Protein AF-A0A8T3X7F9-F1 (afdb_monomer)

Sequence (97 aa):
MGEGLPISGRPSGLKKTLLKAITKKQLLLLNEIKLNDGNTITALLNRLSNESKMPLSTLKRNAFILRHLELIEYSDFAPARLTKAGDLVLGMVGEKP

Nearest PDB structures (foldseek):
  5eeg-assembly1_B  TM=6.435E-01  e=1.222E-02  Streptomyces peucetius
  7pgj-assembly1_A-2  TM=6.357E-01  e=1.146E-02  Streptomyces peucetius
  5eeg-assembly1_A  TM=5.042E-01  e=7.780E-03  Streptomyces peucetius
  5jr3-assembly1_A  TM=5.541E-01  e=1.687E-02  Streptomyces peucetius
  6kta-assembly1_A  TM=6.202E-01  e=2.649E-02  Halalkalibacterium halodurans C-125

Radius of gyration: 16.06 Å; Cα contacts (8 Å, |Δi|>4): 90; chains: 1; bounding box: 50×43×22 Å

Solvent-accessible surface area (backbone atoms only — not comparable to full-atom values): 5671 Å² total; per-residue (Å²): 140,76,85,76,76,81,88,77,73,72,70,63,62,60,39,53,51,48,57,72,74,46,50,74,68,46,52,49,50,54,52,52,30,67,76,39,62,78,38,33,56,68,60,49,42,53,51,47,26,70,76,68,72,43,57,55,70,57,48,52,53,42,52,51,52,37,38,74,69,52,25,32,48,68,50,98,90,36,41,19,36,61,31,76,60,24,49,53,48,44,65,65,64,49,77,79,133

Mean predicted aligned error: 8.17 Å

Foldseek 3Di:
DDPDDPPPDDCVVVLVVLPVVADPLLLVVLVQLAVCVADALVRSLVVCCVVVVDDSVVNVVSVVVCVVVQQWDGDPPHRIHGDPNVVVSNVSHPDDD

Secondary structure (DSSP, 8-state):
----------THHHHHHHHHHS-HHHHHHHHHHHH-TTSBHHHHHHHHHHHH---HHHHHHHHHHHHHTTSEEEETTEEEEE-HHHHHHHHHHSPP-

pLDDT: mean 84.14, std 15.73, range [38.91, 96.81]

Structure (mmCIF, N/CA/C/O backbone):
data_AF-A0A8T3X7F9-F1
#
_entry.id   AF-A0A8T3X7F9-F1
#
loop_
_atom_site.group_PDB
_atom_site.id
_atom_site.type_symbol
_atom_site.label_atom_id
_atom_site.label_alt_id
_atom_site.label_comp_id
_atom_site.label_asym_id
_atom_site.label_entity_id
_atom_site.label_seq_id
_atom_site.pdbx_PDB_ins_code
_atom_site.Cartn_x
_atom_site.Cartn_y
_atom_site.Cartn_z
_atom_site.occupancy
_atom_site.B_iso_or_equiv
_atom_site.auth_seq_id
_atom_site.auth_comp_id
_atom_site.auth_asym_id
_atom_site.auth_atom_id
_atom_site.pdbx_PDB_model_num
ATOM 1 N N . MET A 1 1 ? -36.922 -28.971 -10.530 1.00 43.50 1 MET A N 1
ATOM 2 C CA . MET A 1 1 ? -37.111 -28.137 -9.326 1.00 43.50 1 MET A CA 1
ATOM 3 C C . MET A 1 1 ? -35.732 -27.740 -8.837 1.00 43.50 1 MET A C 1
ATOM 5 O O . MET A 1 1 ? -35.040 -28.563 -8.261 1.00 43.50 1 MET A O 1
ATOM 9 N N . GLY A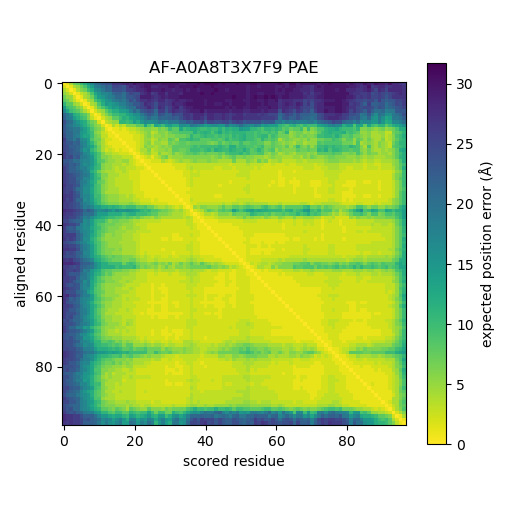 1 2 ? -35.284 -26.542 -9.192 1.00 49.41 2 GLY A N 1
ATOM 10 C CA . GLY A 1 2 ? -34.038 -25.966 -8.700 1.00 49.41 2 GLY A CA 1
ATOM 11 C C . GLY A 1 2 ? -34.349 -24.519 -8.387 1.00 49.41 2 GLY A C 1
ATOM 12 O O . GLY A 1 2 ? -34.378 -23.693 -9.293 1.00 49.41 2 GLY A O 1
ATOM 13 N N . GLU A 1 3 ? -34.715 -24.247 -7.139 1.00 47.47 3 GLU A N 1
ATOM 14 C CA . GLU A 1 3 ? -34.955 -22.884 -6.686 1.00 47.47 3 GLU A CA 1
ATOM 15 C C . GLU A 1 3 ? -33.607 -22.165 -6.661 1.00 47.47 3 GLU A C 1
ATOM 17 O O . GLU A 1 3 ? -32.738 -22.442 -5.834 1.00 47.47 3 GLU A O 1
ATOM 22 N N . GLY A 1 4 ? -33.401 -21.286 -7.643 1.00 51.97 4 GLY A N 1
ATOM 23 C CA . GLY A 1 4 ? -32.282 -20.359 -7.642 1.00 51.97 4 GLY A CA 1
ATOM 24 C C . GLY A 1 4 ? -32.396 -19.460 -6.417 1.00 51.97 4 GLY A C 1
ATOM 25 O O . GLY A 1 4 ? -33.395 -18.764 -6.243 1.00 51.97 4 GLY A O 1
ATOM 26 N N . LEU A 1 5 ? -31.381 -19.502 -5.557 1.00 53.34 5 LEU A N 1
ATOM 27 C CA . LEU A 1 5 ? -31.305 -18.667 -4.365 1.00 53.34 5 LEU A CA 1
ATOM 28 C C . LEU A 1 5 ? -31.403 -17.180 -4.753 1.00 53.34 5 LEU A C 1
ATOM 30 O O . LEU A 1 5 ? -30.659 -16.731 -5.631 1.00 53.34 5 LEU A O 1
ATOM 34 N N . PRO A 1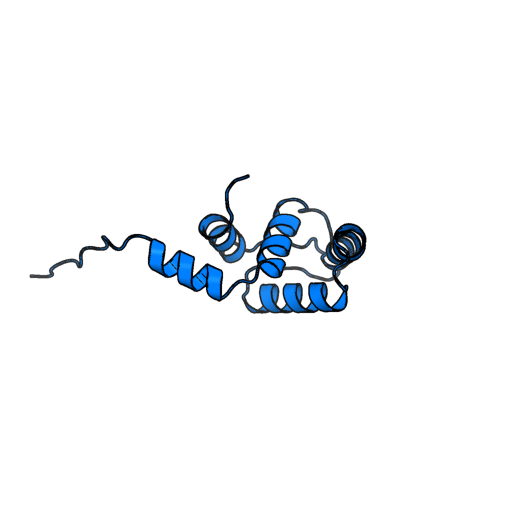 6 ? -32.265 -16.390 -4.091 1.00 49.72 6 PRO A N 1
ATOM 35 C CA . PRO A 1 6 ? -32.340 -14.960 -4.326 1.00 49.72 6 PRO A CA 1
ATOM 36 C C . PRO A 1 6 ? -31.061 -14.303 -3.798 1.00 49.72 6 PRO A C 1
ATOM 38 O O . PRO A 1 6 ? -30.869 -14.145 -2.593 1.00 49.72 6 PRO A O 1
ATOM 41 N N . ILE A 1 7 ? -30.173 -13.883 -4.700 1.00 60.69 7 ILE A N 1
ATOM 42 C CA . ILE A 1 7 ? -29.012 -13.052 -4.357 1.00 60.69 7 ILE A CA 1
ATOM 43 C C . ILE A 1 7 ? -29.487 -11.601 -4.169 1.00 60.69 7 ILE A C 1
ATOM 45 O O . ILE A 1 7 ? -29.098 -10.692 -4.891 1.00 60.69 7 ILE A O 1
ATOM 49 N N . SER A 1 8 ? -30.374 -11.366 -3.201 1.00 57.28 8 SER A N 1
ATOM 50 C CA . SER A 1 8 ? -30.819 -10.027 -2.793 1.00 57.28 8 SER A CA 1
ATOM 51 C C . SER A 1 8 ? -30.143 -9.590 -1.488 1.00 57.28 8 SER A C 1
ATOM 53 O O . SER A 1 8 ? -30.759 -8.978 -0.616 1.00 57.28 8 SER A O 1
ATOM 55 N N . GLY A 1 9 ? -28.867 -9.941 -1.312 1.00 50.81 9 GLY A N 1
ATOM 56 C CA . GLY A 1 9 ? -28.062 -9.499 -0.178 1.00 50.81 9 GLY A CA 1
ATOM 57 C C . GLY A 1 9 ? -27.476 -8.118 -0.452 1.00 50.81 9 GLY A C 1
ATOM 58 O O . GLY A 1 9 ? -26.608 -7.977 -1.309 1.00 50.81 9 GLY A O 1
ATOM 59 N N . ARG A 1 10 ? -27.923 -7.086 0.276 1.00 55.12 10 ARG A N 1
ATOM 60 C CA . ARG A 1 10 ? -27.293 -5.754 0.243 1.00 55.12 10 ARG A CA 1
ATOM 61 C C . ARG A 1 10 ? -25.766 -5.898 0.415 1.00 55.12 10 ARG A C 1
ATOM 63 O O . ARG A 1 10 ? -25.347 -6.564 1.362 1.00 55.12 10 ARG A O 1
ATOM 70 N N . PRO A 1 11 ? -24.924 -5.201 -0.372 1.00 54.81 11 PRO A N 1
ATOM 71 C CA . PRO A 1 11 ? -23.459 -5.253 -0.245 1.00 54.81 11 PRO A CA 1
ATOM 72 C C . PRO A 1 11 ? -22.901 -4.712 1.094 1.00 54.81 11 PRO A C 1
ATOM 74 O O . PRO A 1 11 ? -21.689 -4.590 1.276 1.00 54.81 11 PRO A O 1
ATOM 77 N N . SER A 1 12 ? -23.765 -4.379 2.058 1.00 59.59 12 SER A N 1
ATOM 78 C CA . SER A 1 12 ? -23.412 -3.725 3.317 1.00 59.59 12 SER A CA 1
ATOM 79 C C . SER A 1 12 ? -22.577 -4.603 4.253 1.00 59.59 12 SER A C 1
ATOM 81 O O . SER A 1 12 ? -21.728 -4.074 4.971 1.00 59.59 12 SER A O 1
ATOM 83 N N . GLY A 1 13 ? -22.769 -5.927 4.235 1.00 70.25 13 GLY A N 1
ATOM 84 C CA . GLY A 1 13 ? -21.992 -6.860 5.058 1.00 70.25 13 GLY A CA 1
ATOM 85 C C . GLY A 1 13 ? -20.529 -6.942 4.622 1.00 70.25 13 GLY A C 1
ATOM 86 O O . GLY A 1 13 ? -19.628 -6.750 5.437 1.00 70.25 13 GLY A O 1
ATOM 87 N N . LEU A 1 14 ? -20.292 -7.145 3.322 1.00 73.69 14 LEU A N 1
ATOM 88 C CA . LEU A 1 14 ? -18.947 -7.274 2.762 1.00 73.69 14 LEU A CA 1
ATOM 89 C C . LEU A 1 14 ? -18.151 -5.974 2.899 1.00 73.69 14 LEU A C 1
ATOM 91 O O . LEU A 1 14 ? -17.018 -6.011 3.371 1.00 73.69 14 LEU A O 1
ATOM 95 N N . LYS A 1 15 ? -18.760 -4.818 2.595 1.00 73.75 15 LYS A N 1
ATOM 96 C CA . LYS A 1 15 ? -18.119 -3.508 2.798 1.00 73.75 15 LYS A CA 1
ATOM 97 C C . LYS A 1 15 ? -17.686 -3.313 4.253 1.00 73.75 15 LYS A C 1
ATOM 99 O O . LYS A 1 15 ? -16.565 -2.886 4.506 1.00 73.75 15 LYS A O 1
ATOM 104 N N . LYS A 1 16 ? -18.542 -3.659 5.221 1.00 77.00 16 LYS A N 1
ATOM 105 C CA . LYS A 1 16 ? -18.229 -3.536 6.655 1.00 77.00 16 LYS A CA 1
ATOM 106 C C . LYS A 1 16 ? -17.107 -4.484 7.085 1.00 77.00 16 LYS A C 1
ATOM 108 O O . LYS A 1 16 ? -16.275 -4.097 7.900 1.00 77.00 16 LYS A O 1
ATOM 113 N N . THR A 1 17 ? -17.067 -5.697 6.541 1.00 79.00 17 THR A N 1
ATOM 114 C CA . THR A 1 17 ? -15.982 -6.657 6.790 1.00 79.00 17 THR A CA 1
ATOM 115 C C . THR A 1 17 ? -14.664 -6.174 6.187 1.00 79.00 17 THR A C 1
ATOM 117 O O . THR A 1 17 ? -13.653 -6.154 6.885 1.00 79.00 17 THR A O 1
ATOM 120 N N . LEU A 1 18 ? -14.678 -5.691 4.942 1.00 76.00 18 LEU A N 1
ATOM 121 C CA . LEU A 1 18 ? -13.501 -5.127 4.277 1.00 76.00 18 LEU A CA 1
ATOM 122 C C . LEU A 1 18 ? -12.982 -3.876 4.999 1.00 76.00 18 LEU A C 1
ATOM 124 O O . LEU A 1 18 ? -11.784 -3.769 5.223 1.00 76.00 18 LEU A O 1
ATOM 128 N N . LEU A 1 19 ? -13.863 -2.979 5.455 1.00 71.25 19 LEU A N 1
ATOM 129 C CA . LEU A 1 19 ? -13.487 -1.809 6.266 1.00 71.25 19 LEU A CA 1
ATOM 130 C C . LEU A 1 19 ? -12.890 -2.177 7.632 1.00 71.25 19 LEU A C 1
ATOM 132 O O . LEU A 1 19 ? -12.127 -1.398 8.194 1.00 71.25 19 LEU A O 1
ATOM 136 N N . LYS A 1 20 ? -13.237 -3.343 8.193 1.00 78.00 20 LYS A N 1
ATOM 137 C CA . LYS A 1 20 ? -12.590 -3.861 9.408 1.00 78.00 20 LYS A CA 1
ATOM 138 C C . LYS A 1 20 ? -11.229 -4.491 9.112 1.00 78.00 20 LYS A C 1
ATOM 140 O O . LYS A 1 20 ? -10.352 -4.442 9.967 1.00 78.00 20 LYS A O 1
ATOM 145 N N . ALA A 1 21 ? -11.070 -5.090 7.934 1.00 80.44 21 ALA A N 1
ATOM 146 C CA . ALA A 1 21 ? -9.836 -5.745 7.515 1.00 80.44 21 ALA A CA 1
ATOM 147 C C . ALA A 1 21 ? -8.784 -4.751 6.993 1.00 80.44 21 ALA A C 1
ATOM 149 O O . ALA A 1 21 ? -7.588 -4.974 7.172 1.00 80.44 21 ALA A O 1
ATOM 150 N N . ILE A 1 22 ? -9.221 -3.649 6.376 1.00 84.62 22 ILE A N 1
ATOM 151 C CA . ILE A 1 22 ? -8.357 -2.623 5.791 1.00 84.62 22 ILE A CA 1
ATOM 152 C C . ILE A 1 22 ? -8.365 -1.373 6.665 1.00 84.62 22 ILE A C 1
ATOM 154 O O . ILE A 1 22 ? -9.380 -0.709 6.859 1.00 84.62 22 ILE A O 1
ATOM 158 N N . THR A 1 23 ? -7.191 -1.019 7.174 1.00 88.00 23 THR A N 1
ATOM 159 C CA . THR A 1 23 ? -6.994 0.170 8.004 1.00 88.00 23 THR A CA 1
ATOM 160 C C . THR A 1 23 ? -7.012 1.461 7.176 1.00 88.00 23 THR A C 1
ATOM 162 O O . THR A 1 23 ? -6.682 1.469 5.990 1.00 88.00 23 THR A O 1
ATOM 165 N N . LYS A 1 24 ? -7.281 2.608 7.823 1.00 87.81 24 LYS A N 1
ATOM 166 C CA . LYS A 1 24 ? -7.209 3.941 7.182 1.00 87.81 24 LYS A CA 1
ATOM 167 C C . LYS A 1 24 ? -5.867 4.211 6.484 1.00 87.81 24 LYS A C 1
ATOM 169 O O . LYS A 1 24 ? -5.835 4.857 5.445 1.00 87.81 24 LYS A O 1
ATOM 174 N N . LYS A 1 25 ? -4.762 3.695 7.034 1.00 90.00 25 LYS A N 1
ATOM 175 C CA . LYS A 1 25 ? -3.410 3.851 6.464 1.00 90.00 25 LYS A CA 1
ATOM 176 C C . LYS A 1 25 ? -3.244 3.061 5.165 1.00 90.00 25 LYS A C 1
ATOM 178 O O . LYS A 1 25 ? -2.616 3.544 4.232 1.00 90.00 25 LYS A O 1
ATOM 183 N N . GLN A 1 26 ? -3.824 1.864 5.102 1.00 92.62 26 GLN A N 1
ATOM 184 C CA . GLN A 1 26 ? -3.837 1.040 3.892 1.00 92.62 26 GLN A CA 1
ATOM 185 C C . GLN A 1 26 ? -4.730 1.650 2.813 1.00 92.62 26 GLN A C 1
ATOM 187 O O . GLN A 1 26 ? -4.325 1.691 1.660 1.00 92.62 26 GLN A O 1
ATOM 192 N N . LEU A 1 27 ? -5.894 2.189 3.188 1.00 91.50 27 LEU A N 1
ATOM 193 C CA . LEU A 1 27 ? -6.759 2.935 2.269 1.00 91.50 27 LEU A CA 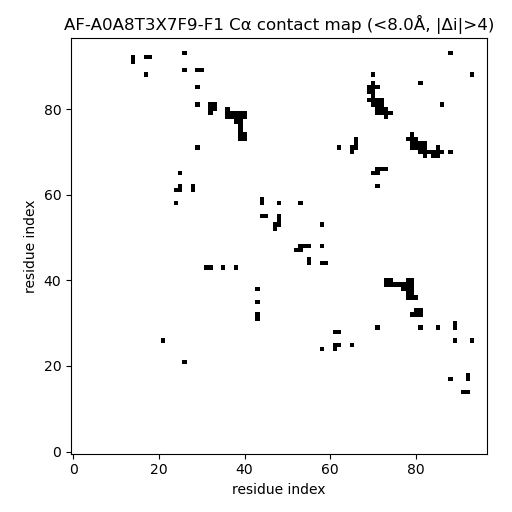1
ATOM 194 C C . LEU A 1 27 ? -6.061 4.158 1.674 1.00 91.50 27 LEU A C 1
ATOM 196 O O . LEU A 1 27 ? -6.127 4.371 0.467 1.00 91.50 27 LEU A O 1
ATOM 200 N N . LEU A 1 28 ? -5.361 4.931 2.509 1.00 91.62 28 LEU A N 1
ATOM 201 C CA . LEU A 1 28 ? -4.558 6.059 2.046 1.00 91.62 28 LEU A CA 1
ATOM 202 C C . LEU A 1 28 ? -3.510 5.597 1.029 1.00 91.62 28 LEU A C 1
ATOM 204 O O . LEU A 1 28 ? -3.417 6.174 -0.044 1.00 91.62 28 LEU A O 1
ATOM 208 N N . LEU A 1 29 ? -2.782 4.514 1.314 1.00 93.38 29 LEU A N 1
ATOM 209 C CA . LEU A 1 29 ? -1.803 3.958 0.375 1.00 93.38 29 LEU A CA 1
ATOM 210 C C . LEU A 1 29 ? -2.424 3.496 -0.948 1.00 93.38 29 LEU A C 1
ATOM 212 O O . LEU A 1 29 ? -1.851 3.761 -1.999 1.00 93.38 29 LEU A O 1
ATOM 216 N N . LEU A 1 30 ? -3.586 2.839 -0.913 1.00 93.94 30 LEU A N 1
ATOM 217 C CA . LEU A 1 30 ? -4.297 2.424 -2.126 1.00 93.94 30 LEU A CA 1
ATOM 218 C C . LEU A 1 30 ? -4.701 3.635 -2.983 1.00 93.94 30 LEU A C 1
ATOM 220 O O . LEU A 1 30 ? -4.500 3.615 -4.196 1.00 93.94 30 LEU A O 1
ATOM 224 N N . ASN A 1 31 ? -5.213 4.701 -2.359 1.00 93.12 31 ASN A N 1
ATOM 225 C CA . ASN A 1 31 ? -5.539 5.950 -3.051 1.00 93.12 31 ASN A CA 1
ATOM 226 C C . ASN A 1 31 ? -4.298 6.619 -3.650 1.00 93.12 31 ASN A C 1
ATOM 228 O O . ASN A 1 31 ? -4.304 6.998 -4.816 1.00 93.12 31 ASN A O 1
ATOM 232 N N . GLU A 1 32 ? -3.217 6.729 -2.882 1.00 93.31 32 GLU A N 1
ATOM 233 C CA . GLU A 1 32 ? -1.985 7.374 -3.341 1.00 93.31 32 GLU A CA 1
ATOM 234 C C . GLU A 1 32 ? -1.341 6.628 -4.509 1.00 93.31 32 GLU A C 1
ATOM 236 O O . GLU A 1 32 ? -0.865 7.263 -5.447 1.00 93.31 32 GLU A O 1
ATOM 241 N N . ILE A 1 33 ? -1.371 5.293 -4.493 1.00 93.94 33 ILE A N 1
ATOM 242 C CA . ILE A 1 33 ? -0.894 4.462 -5.606 1.00 93.94 33 ILE A CA 1
ATOM 243 C C . ILE A 1 33 ? -1.785 4.639 -6.841 1.00 93.94 33 ILE A C 1
ATOM 245 O O . ILE A 1 33 ? -1.270 4.730 -7.951 1.00 93.94 33 ILE A O 1
ATOM 249 N N . LYS A 1 34 ? -3.109 4.740 -6.667 1.00 93.25 34 LYS A N 1
ATOM 250 C CA . LYS A 1 34 ? -4.038 5.003 -7.778 1.00 93.25 34 LYS A CA 1
ATOM 251 C C . LYS A 1 34 ? -3.807 6.365 -8.431 1.00 93.25 34 LYS A C 1
ATOM 253 O O . LYS A 1 34 ? -3.930 6.478 -9.644 1.00 93.25 34 LYS A O 1
ATOM 258 N N . LEU A 1 35 ? -3.504 7.386 -7.630 1.00 90.94 35 LEU A N 1
ATOM 259 C CA . LEU A 1 35 ? -3.290 8.755 -8.106 1.00 90.94 35 LEU A CA 1
ATOM 260 C C . LEU A 1 35 ? -1.887 8.983 -8.689 1.00 90.94 35 LEU A C 1
ATOM 262 O O . LEU A 1 35 ? -1.708 9.918 -9.460 1.00 90.94 35 LEU A O 1
ATOM 266 N N . ASN A 1 36 ? -0.898 8.157 -8.330 1.00 82.69 36 ASN A N 1
ATOM 267 C CA . ASN A 1 36 ? 0.508 8.357 -8.696 1.00 82.69 36 ASN A CA 1
ATOM 268 C C . ASN A 1 36 ? 1.105 7.117 -9.383 1.00 82.69 36 ASN A C 1
ATOM 270 O O . ASN A 1 36 ? 1.998 6.460 -8.845 1.00 82.69 36 ASN A O 1
ATOM 274 N N . ASP A 1 37 ? 0.640 6.829 -10.595 1.00 74.81 37 ASP A N 1
ATOM 275 C CA . ASP A 1 37 ? 0.948 5.618 -11.369 1.00 74.81 37 ASP A CA 1
ATOM 276 C C . ASP A 1 37 ? 2.379 5.531 -11.947 1.00 74.81 37 ASP A C 1
ATOM 278 O O . ASP A 1 37 ? 2.752 4.503 -12.520 1.00 74.81 37 ASP A O 1
ATOM 282 N N . GLY A 1 38 ? 3.179 6.592 -11.804 1.00 82.44 38 GLY A N 1
ATOM 283 C CA . GLY A 1 38 ? 4.554 6.676 -12.309 1.00 82.44 38 GLY A CA 1
ATOM 284 C C . GLY A 1 38 ? 5.653 6.485 -11.258 1.00 82.44 38 GLY A C 1
ATOM 285 O O . GLY A 1 38 ? 6.817 6.318 -11.617 1.00 82.44 38 GLY A O 1
ATOM 286 N N . ASN A 1 39 ? 5.320 6.494 -9.965 1.00 89.00 39 ASN A N 1
ATOM 287 C CA . ASN A 1 39 ? 6.322 6.446 -8.899 1.00 89.00 39 ASN A CA 1
ATOM 288 C C . ASN A 1 39 ? 6.626 5.013 -8.452 1.00 89.00 39 ASN A C 1
ATOM 290 O O . ASN A 1 39 ? 5.726 4.192 -8.267 1.00 89.00 39 ASN A O 1
ATOM 294 N N . THR A 1 40 ? 7.904 4.721 -8.188 1.00 94.69 40 THR A N 1
ATOM 295 C CA . THR A 1 40 ? 8.281 3.495 -7.470 1.00 94.69 40 THR A CA 1
ATOM 296 C C . THR A 1 40 ? 7.691 3.514 -6.063 1.00 94.69 40 THR A C 1
ATOM 298 O O . THR A 1 40 ? 7.461 4.580 -5.478 1.00 94.69 40 THR A O 1
ATOM 301 N N . ILE A 1 41 ? 7.500 2.330 -5.474 1.00 94.94 41 ILE A N 1
ATOM 302 C CA . ILE A 1 41 ? 6.986 2.238 -4.104 1.00 94.94 41 ILE A CA 1
ATOM 303 C C . ILE A 1 41 ? 7.870 3.029 -3.129 1.00 94.94 41 ILE A C 1
ATOM 305 O O . ILE A 1 41 ? 7.367 3.748 -2.276 1.00 94.94 41 ILE A O 1
ATOM 309 N N . THR A 1 42 ? 9.194 2.976 -3.291 1.00 94.25 42 THR A N 1
ATOM 310 C CA . THR A 1 42 ? 10.141 3.671 -2.412 1.00 94.25 42 THR A CA 1
ATOM 311 C C . THR A 1 42 ? 9.977 5.186 -2.494 1.00 94.25 42 THR A C 1
ATOM 313 O O . THR A 1 42 ? 9.917 5.844 -1.455 1.00 94.25 42 THR A O 1
ATOM 316 N N . ALA A 1 43 ? 9.862 5.740 -3.705 1.00 94.19 43 ALA A N 1
ATOM 317 C CA . ALA A 1 43 ? 9.641 7.170 -3.902 1.00 94.19 43 ALA A CA 1
ATOM 318 C C . ALA A 1 43 ? 8.313 7.623 -3.278 1.00 94.19 43 ALA A C 1
ATOM 320 O O . ALA A 1 43 ? 8.284 8.596 -2.522 1.00 94.19 43 ALA A O 1
ATOM 321 N N . LEU A 1 44 ? 7.236 6.867 -3.516 1.00 94.69 44 LEU A N 1
ATOM 322 C CA . LEU A 1 44 ? 5.913 7.145 -2.961 1.00 94.69 44 LEU A CA 1
ATOM 323 C C . LEU A 1 44 ? 5.917 7.117 -1.426 1.00 94.69 44 LEU A C 1
ATOM 325 O O . LEU A 1 44 ? 5.428 8.053 -0.795 1.00 94.69 44 LEU A O 1
ATOM 329 N N . LEU A 1 45 ? 6.505 6.089 -0.802 1.00 95.31 45 LEU A N 1
ATOM 330 C CA . LEU A 1 45 ? 6.533 5.981 0.661 1.00 95.31 45 LEU A CA 1
ATOM 331 C C . LEU A 1 45 ? 7.392 7.073 1.311 1.00 95.31 45 LEU A C 1
ATOM 333 O O . LEU A 1 45 ? 7.025 7.566 2.375 1.00 95.31 45 LEU A O 1
ATOM 337 N N . ASN A 1 46 ? 8.503 7.472 0.685 1.00 95.38 46 ASN A N 1
ATOM 338 C CA . ASN A 1 46 ? 9.319 8.588 1.168 1.00 95.38 46 ASN A CA 1
ATOM 339 C C . ASN A 1 46 ? 8.545 9.909 1.119 1.00 95.38 46 ASN A C 1
ATOM 341 O O . ASN A 1 46 ? 8.514 10.633 2.114 1.00 95.38 46 ASN A O 1
ATOM 345 N N . ARG A 1 47 ? 7.867 10.193 -0.002 1.00 94.25 47 ARG A N 1
ATOM 346 C CA . ARG A 1 47 ? 7.013 11.379 -0.141 1.00 94.25 47 ARG A CA 1
ATOM 347 C C . ARG A 1 47 ? 5.930 11.411 0.939 1.00 94.25 47 ARG A C 1
ATOM 349 O O . ARG A 1 47 ? 5.847 12.377 1.693 1.00 94.25 47 ARG A O 1
ATOM 356 N N . LEU A 1 48 ? 5.178 10.319 1.093 1.00 93.44 48 LEU A N 1
ATOM 357 C CA . LEU A 1 48 ? 4.125 10.230 2.106 1.00 93.44 48 LEU A CA 1
ATOM 358 C C . LEU A 1 48 ? 4.663 10.348 3.529 1.00 93.44 48 LEU A C 1
ATOM 360 O O . LEU A 1 48 ? 4.006 10.957 4.371 1.00 93.44 48 LEU A O 1
ATOM 364 N N . SER A 1 49 ? 5.842 9.794 3.818 1.00 95.69 49 SER A N 1
ATOM 365 C CA . SER A 1 49 ? 6.471 9.931 5.135 1.00 95.69 49 SER A CA 1
ATOM 366 C C . SER A 1 49 ? 6.729 11.401 5.477 1.00 95.69 49 SER A C 1
ATOM 368 O O . SER A 1 49 ? 6.502 11.805 6.618 1.00 95.69 49 SER A O 1
ATOM 370 N N . ASN A 1 50 ? 7.162 12.192 4.492 1.00 93.44 50 ASN A N 1
ATOM 371 C CA . ASN A 1 50 ? 7.450 13.615 4.659 1.00 93.44 50 ASN A CA 1
ATOM 372 C C . ASN A 1 50 ? 6.170 14.454 4.775 1.00 93.44 50 ASN A C 1
ATOM 374 O O . ASN A 1 50 ? 6.089 15.332 5.630 1.00 93.44 50 ASN A O 1
ATOM 378 N N . GLU A 1 51 ? 5.155 14.166 3.958 1.00 92.06 51 GLU A N 1
ATOM 379 C CA . GLU A 1 51 ? 3.909 14.946 3.909 1.00 92.06 51 GLU A CA 1
ATOM 380 C C . GLU A 1 51 ? 2.962 14.644 5.083 1.00 92.06 51 GLU A C 1
ATOM 382 O O . GLU A 1 51 ? 2.363 15.549 5.661 1.00 92.06 51 GLU A O 1
ATOM 387 N N . SER A 1 52 ? 2.825 13.372 5.468 1.00 83.50 52 SER A N 1
ATOM 388 C CA . SER A 1 52 ? 1.800 12.923 6.428 1.00 83.50 52 SER A CA 1
ATOM 389 C C . SER A 1 52 ? 2.297 12.762 7.870 1.00 83.50 52 SER A C 1
ATOM 391 O O . SER A 1 52 ? 1.528 12.350 8.741 1.00 83.50 52 SER A O 1
ATOM 393 N N . LYS A 1 53 ? 3.587 13.029 8.135 1.00 84.19 53 LYS A N 1
ATOM 394 C CA . LYS A 1 53 ? 4.282 12.728 9.406 1.00 84.19 53 LYS A CA 1
ATOM 395 C C . LYS A 1 53 ? 4.170 11.258 9.856 1.00 84.19 53 LYS A C 1
ATOM 397 O O . LYS A 1 53 ? 4.411 10.945 11.023 1.00 84.19 53 LYS A O 1
ATOM 402 N N . MET A 1 54 ? 3.803 10.334 8.965 1.00 90.94 54 MET A N 1
ATOM 403 C CA . MET A 1 54 ? 3.784 8.905 9.279 1.00 90.94 54 MET A CA 1
ATOM 404 C C . MET A 1 54 ? 5.195 8.315 9.185 1.00 90.94 54 MET A C 1
ATOM 406 O O . MET A 1 54 ? 5.897 8.596 8.217 1.00 90.94 54 MET A O 1
ATOM 410 N N . PRO A 1 55 ? 5.616 7.439 10.118 1.00 96.00 55 PRO A N 1
ATOM 411 C CA . PRO A 1 55 ? 6.924 6.803 10.025 1.00 96.00 55 PRO A CA 1
ATOM 412 C C . PRO A 1 55 ? 7.057 5.943 8.765 1.00 96.00 55 PRO A C 1
ATOM 414 O O . PRO A 1 55 ? 6.191 5.108 8.481 1.00 96.00 55 PRO A O 1
ATOM 417 N N . LEU A 1 56 ? 8.191 6.055 8.070 1.00 96.38 56 LEU A N 1
ATOM 418 C CA . LEU A 1 56 ? 8.491 5.255 6.880 1.00 96.38 56 LEU A CA 1
ATOM 419 C C . LEU A 1 56 ? 8.366 3.741 7.134 1.00 96.38 56 LEU A C 1
ATOM 421 O O . LEU A 1 56 ? 7.872 3.006 6.284 1.00 96.38 56 LEU A O 1
ATOM 425 N N . SER A 1 57 ? 8.752 3.260 8.320 1.00 96.38 57 SER A N 1
ATOM 426 C CA . SER A 1 57 ? 8.588 1.854 8.724 1.00 96.38 57 SER A CA 1
ATOM 427 C C . SER A 1 57 ? 7.119 1.416 8.760 1.00 96.38 57 SER A C 1
ATOM 429 O O . SER A 1 57 ? 6.788 0.303 8.350 1.00 96.38 57 SER A O 1
ATOM 431 N N . THR A 1 58 ? 6.222 2.309 9.190 1.00 95.12 58 THR A N 1
ATOM 432 C CA . THR A 1 58 ? 4.775 2.069 9.179 1.00 95.12 58 THR A CA 1
ATOM 433 C C . THR A 1 58 ? 4.271 1.974 7.746 1.00 95.12 58 THR A C 1
ATOM 435 O O . THR A 1 58 ? 3.542 1.040 7.421 1.00 95.12 58 THR A O 1
ATOM 438 N N . LEU A 1 59 ? 4.681 2.894 6.873 1.00 95.81 59 LEU A N 1
ATOM 439 C CA . LEU A 1 59 ? 4.293 2.880 5.462 1.00 95.81 59 LEU A CA 1
ATOM 440 C C . LEU A 1 59 ? 4.794 1.617 4.748 1.00 95.81 59 LEU A C 1
ATOM 442 O O . LEU A 1 59 ? 4.003 0.932 4.104 1.00 95.81 59 LEU A O 1
ATOM 446 N N . LYS A 1 60 ? 6.060 1.236 4.958 1.00 96.19 60 LYS A N 1
ATOM 447 C CA . LYS A 1 60 ? 6.646 -0.008 4.430 1.00 96.19 60 LYS A CA 1
ATOM 448 C C . LYS A 1 60 ? 5.877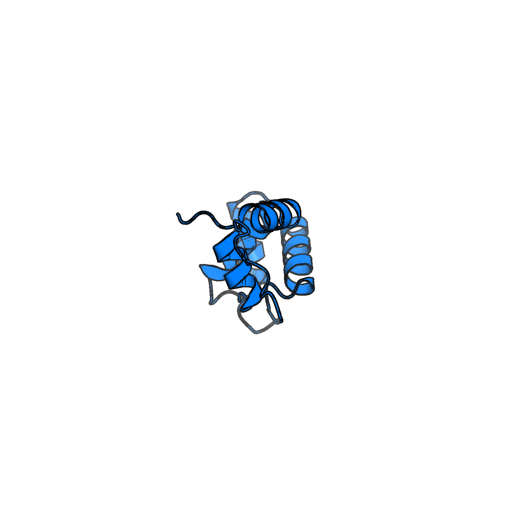 -1.246 4.882 1.00 96.19 60 LYS A C 1
ATOM 450 O O . LYS A 1 60 ? 5.552 -2.092 4.056 1.00 96.19 60 LYS A O 1
ATOM 455 N N . ARG A 1 61 ? 5.532 -1.342 6.172 1.00 96.81 61 ARG A N 1
ATOM 456 C CA . ARG A 1 61 ? 4.734 -2.464 6.691 1.00 96.81 61 ARG A CA 1
ATOM 457 C C . ARG A 1 61 ? 3.356 -2.535 6.030 1.00 96.81 61 ARG A C 1
ATOM 459 O O . ARG A 1 61 ? 2.911 -3.622 5.681 1.00 96.81 61 ARG A O 1
ATOM 466 N N . ASN A 1 62 ? 2.684 -1.399 5.845 1.00 95.25 62 ASN A N 1
ATOM 467 C CA . ASN A 1 62 ? 1.372 -1.375 5.193 1.00 95.25 62 ASN A CA 1
ATOM 468 C C . ASN A 1 62 ? 1.465 -1.742 3.705 1.00 95.25 62 ASN A C 1
ATOM 470 O O . ASN A 1 62 ? 0.654 -2.539 3.246 1.00 95.25 62 ASN A O 1
ATOM 474 N N . ALA A 1 63 ? 2.467 -1.236 2.981 1.00 95.56 63 ALA A N 1
ATOM 475 C CA . ALA A 1 63 ? 2.721 -1.618 1.592 1.00 95.56 63 ALA A CA 1
ATOM 476 C C . ALA A 1 63 ? 3.022 -3.121 1.461 1.00 95.56 63 ALA A C 1
ATOM 478 O O . ALA A 1 63 ? 2.468 -3.784 0.591 1.00 95.56 63 ALA A O 1
ATOM 479 N N . PHE A 1 64 ? 3.820 -3.681 2.377 1.00 96.19 64 PHE A N 1
ATOM 480 C CA . PHE A 1 64 ? 4.088 -5.119 2.428 1.00 96.19 64 PHE A CA 1
ATOM 481 C C . PHE A 1 64 ? 2.804 -5.937 2.619 1.00 96.19 64 PHE A C 1
ATOM 483 O O . PHE A 1 64 ? 2.571 -6.882 1.872 1.00 96.19 64 PHE A O 1
ATOM 490 N N . ILE A 1 65 ? 1.945 -5.555 3.572 1.00 95.62 65 ILE A N 1
ATOM 491 C CA . ILE A 1 65 ? 0.663 -6.240 3.799 1.00 95.62 65 ILE A CA 1
ATOM 492 C C . ILE A 1 65 ? -0.229 -6.143 2.555 1.00 95.62 65 ILE A C 1
ATOM 494 O O . ILE A 1 65 ? -0.787 -7.147 2.134 1.00 95.6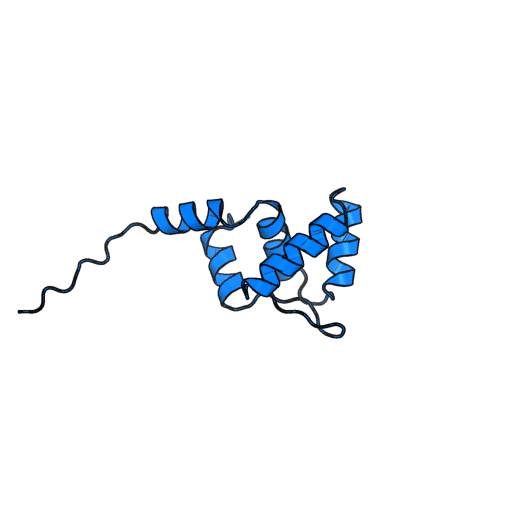2 65 ILE A O 1
ATOM 498 N N . LEU A 1 66 ? -0.348 -4.960 1.944 1.00 95.50 66 LEU A N 1
ATOM 499 C CA . LEU A 1 66 ? -1.155 -4.769 0.735 1.00 95.50 66 LEU A CA 1
ATOM 500 C C . LEU A 1 66 ? -0.653 -5.611 -0.443 1.00 95.50 66 LEU A C 1
ATOM 502 O O . LEU A 1 66 ? -1.464 -6.159 -1.183 1.00 95.50 66 LEU A O 1
ATOM 506 N N . ARG A 1 67 ? 0.669 -5.740 -0.597 1.00 95.88 67 ARG A N 1
ATOM 507 C CA . ARG A 1 67 ? 1.279 -6.605 -1.612 1.00 95.88 67 ARG A CA 1
ATOM 508 C C . ARG A 1 67 ? 1.025 -8.079 -1.319 1.00 95.88 67 ARG A C 1
ATOM 510 O O . ARG A 1 67 ? 0.713 -8.831 -2.229 1.00 95.88 67 ARG A 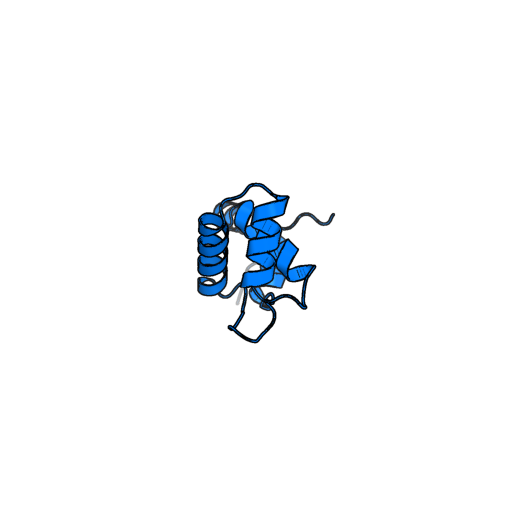O 1
ATOM 517 N N . HIS A 1 68 ? 1.142 -8.489 -0.057 1.00 95.94 68 HIS A N 1
ATOM 518 C CA . HIS A 1 68 ? 0.872 -9.865 0.360 1.00 95.94 68 HIS A CA 1
ATOM 519 C C . HIS A 1 68 ? -0.600 -10.260 0.166 1.00 95.94 68 HIS A C 1
ATOM 521 O O . HIS A 1 68 ? -0.891 -11.410 -0.129 1.00 95.94 68 HIS A O 1
ATOM 527 N N . LEU A 1 69 ? -1.518 -9.299 0.288 1.00 94.50 69 LEU A N 1
ATOM 528 C CA . LEU A 1 69 ? -2.939 -9.458 -0.037 1.00 94.50 69 LEU A CA 1
ATOM 529 C C . LEU A 1 69 ? -3.241 -9.309 -1.539 1.00 94.50 69 LEU A C 1
ATOM 531 O O . LEU A 1 69 ? -4.410 -9.239 -1.910 1.00 94.50 69 LEU A O 1
ATOM 535 N N . GLU A 1 70 ? -2.212 -9.189 -2.382 1.00 96.19 70 GLU A N 1
ATOM 536 C CA . GLU A 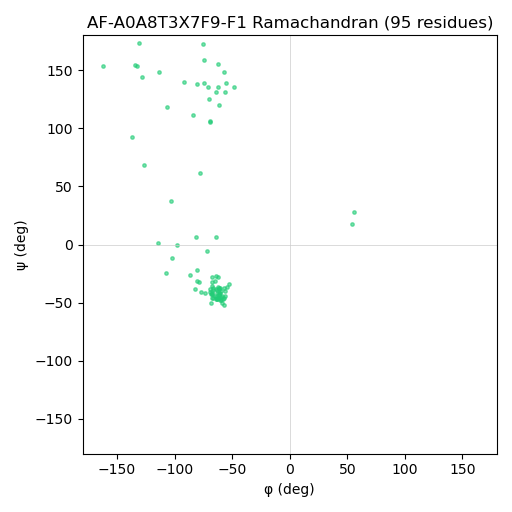1 70 ? -2.328 -9.009 -3.833 1.00 96.19 70 GLU A CA 1
ATOM 537 C C . GLU A 1 70 ? -3.190 -7.801 -4.237 1.00 96.19 70 GLU A C 1
ATOM 539 O O . GLU A 1 70 ? -3.793 -7.781 -5.307 1.00 96.19 70 GLU A O 1
ATOM 544 N N . LEU A 1 71 ? -3.264 -6.767 -3.393 1.00 95.38 71 LEU A N 1
ATOM 545 C CA . LEU A 1 71 ? -3.996 -5.529 -3.686 1.00 95.38 71 LEU A CA 1
ATOM 546 C C . LEU A 1 71 ? -3.129 -4.524 -4.446 1.00 95.38 71 LEU A C 1
ATOM 548 O O . LEU A 1 71 ? -3.643 -3.690 -5.190 1.00 95.38 71 LEU A O 1
ATOM 552 N N . ILE A 1 72 ? -1.813 -4.604 -4.268 1.00 96.12 72 ILE A N 1
ATOM 553 C CA . ILE A 1 72 ? -0.845 -3.787 -4.996 1.00 96.12 72 ILE A CA 1
ATOM 554 C C . ILE A 1 72 ? 0.282 -4.658 -5.530 1.00 96.12 72 ILE A C 1
ATOM 556 O O . ILE A 1 72 ? 0.635 -5.676 -4.936 1.00 96.12 72 ILE A O 1
ATOM 560 N N . GLU A 1 73 ? 0.899 -4.197 -6.605 1.00 96.25 73 GLU A N 1
ATOM 561 C CA . GLU A 1 73 ? 2.097 -4.789 -7.180 1.00 96.25 73 GLU A CA 1
ATOM 562 C C . GLU A 1 73 ? 3.171 -3.720 -7.383 1.00 96.25 73 GLU A C 1
ATOM 564 O O . GLU A 1 73 ? 2.878 -2.554 -7.654 1.00 96.25 73 GLU A O 1
ATOM 569 N N . TYR A 1 74 ? 4.428 -4.109 -7.180 1.00 94.25 74 TYR A N 1
ATOM 570 C CA . TYR A 1 74 ? 5.596 -3.276 -7.442 1.00 94.25 74 TYR A CA 1
ATOM 571 C C . TYR A 1 74 ? 6.856 -4.141 -7.520 1.00 94.25 74 TYR A C 1
ATOM 573 O O . TYR A 1 74 ? 6.956 -5.193 -6.877 1.00 94.25 74 TYR A O 1
ATOM 581 N N . SER A 1 75 ? 7.845 -3.650 -8.257 1.00 90.50 75 SER A N 1
ATOM 582 C CA . SER A 1 75 ? 9.212 -4.171 -8.283 1.00 90.50 75 SER A CA 1
ATOM 583 C C . SER A 1 75 ? 10.202 -3.019 -8.109 1.00 90.50 75 SER A C 1
ATOM 585 O O . SER A 1 75 ? 9.801 -1.856 -8.076 1.00 90.50 75 SER A O 1
ATOM 587 N N . ASP A 1 76 ? 11.490 -3.326 -7.977 1.00 82.88 76 ASP A N 1
ATOM 588 C CA . ASP A 1 76 ? 12.513 -2.305 -7.711 1.00 82.88 76 ASP A CA 1
ATOM 589 C C . ASP A 1 76 ? 12.626 -1.263 -8.835 1.00 82.88 76 ASP A C 1
ATOM 591 O O . ASP A 1 76 ? 12.954 -0.105 -8.578 1.00 82.88 76 ASP A O 1
ATOM 595 N N . PHE A 1 77 ? 12.289 -1.654 -10.068 1.00 86.50 77 PHE A N 1
ATOM 596 C CA . PHE A 1 77 ? 12.406 -0.816 -11.264 1.00 86.50 77 PHE A CA 1
ATOM 597 C C . PHE A 1 77 ? 11.061 -0.453 -11.902 1.00 86.50 77 PHE A C 1
ATOM 599 O O . PHE A 1 77 ? 11.044 0.219 -12.931 1.00 86.50 77 PHE A O 1
ATOM 606 N N . ALA A 1 78 ? 9.938 -0.88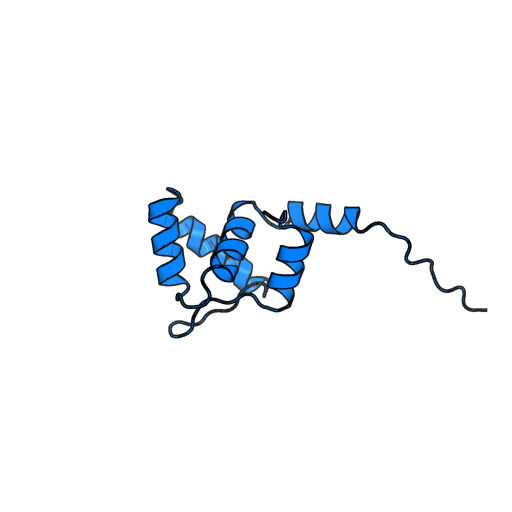7 -11.322 1.00 88.81 78 ALA A N 1
ATOM 607 C CA . ALA A 1 78 ? 8.610 -0.594 -11.849 1.00 88.81 78 ALA A CA 1
ATOM 608 C C . ALA A 1 78 ? 7.813 0.318 -10.906 1.00 88.81 78 ALA A C 1
ATOM 610 O O . ALA A 1 78 ? 7.958 0.233 -9.679 1.00 88.81 78 ALA A O 1
ATOM 611 N N . PRO A 1 79 ? 6.927 1.164 -11.457 1.00 93.81 79 PRO A N 1
ATOM 612 C CA . PRO A 1 79 ? 5.972 1.909 -10.655 1.00 93.81 79 PRO A CA 1
ATOM 613 C C . PRO A 1 79 ? 5.093 0.988 -9.809 1.00 93.81 79 PRO A C 1
ATOM 615 O O . PRO A 1 79 ? 4.769 -0.130 -10.216 1.00 93.81 79 PRO A O 1
ATOM 618 N N . ALA A 1 80 ? 4.681 1.475 -8.641 1.00 94.56 80 ALA A N 1
ATOM 619 C CA . ALA A 1 80 ? 3.663 0.797 -7.854 1.00 94.56 80 ALA A CA 1
ATOM 620 C C . ALA A 1 80 ? 2.298 0.933 -8.537 1.00 94.56 80 ALA A C 1
ATOM 622 O O . ALA A 1 80 ? 1.930 2.019 -8.981 1.00 94.56 80 ALA A O 1
ATOM 623 N N . ARG A 1 81 ? 1.534 -0.160 -8.606 1.00 96.12 81 ARG A N 1
ATOM 624 C CA . ARG A 1 81 ? 0.199 -0.181 -9.217 1.00 96.12 81 ARG A CA 1
ATOM 625 C C . ARG A 1 81 ? -0.799 -0.924 -8.344 1.00 96.12 81 ARG A C 1
ATOM 627 O O . ARG A 1 81 ? -0.430 -1.799 -7.557 1.00 96.12 81 ARG A O 1
ATOM 634 N N . LEU A 1 82 ? -2.074 -0.572 -8.495 1.00 95.94 82 LEU A N 1
ATOM 635 C CA . LEU A 1 82 ? -3.162 -1.402 -7.993 1.00 95.94 82 LEU A CA 1
ATOM 636 C C . LEU A 1 82 ? -3.324 -2.619 -8.898 1.00 95.94 82 LEU A C 1
ATOM 638 O O . LEU A 1 82 ? -3.308 -2.496 -10.122 1.00 95.94 82 LEU A O 1
ATOM 642 N N . THR A 1 83 ? -3.558 -3.777 -8.295 1.00 96.50 83 THR A N 1
ATOM 643 C CA . THR A 1 83 ? -4.069 -4.928 -9.041 1.00 96.50 83 THR A CA 1
ATOM 644 C C . THR A 1 83 ? -5.560 -4.727 -9.339 1.00 96.50 83 THR A C 1
ATOM 646 O O . THR A 1 83 ? -6.211 -3.831 -8.792 1.00 96.50 83 THR A O 1
ATOM 649 N N . LYS A 1 84 ? -6.158 -5.615 -10.145 1.00 95.25 84 LYS A N 1
ATOM 650 C CA . LYS A 1 84 ? -7.621 -5.630 -10.340 1.00 95.25 84 LYS A CA 1
ATOM 651 C C . LYS A 1 84 ? -8.379 -5.785 -9.015 1.00 95.25 84 LYS A C 1
ATOM 653 O O . LYS A 1 84 ? -9.418 -5.158 -8.825 1.00 95.25 84 LYS A O 1
ATOM 658 N N . ALA A 1 85 ? -7.851 -6.598 -8.096 1.00 92.69 85 ALA A N 1
ATOM 659 C CA . ALA A 1 85 ? -8.428 -6.775 -6.767 1.00 92.69 85 ALA A CA 1
ATOM 660 C C . ALA A 1 85 ? -8.288 -5.499 -5.926 1.00 92.69 85 ALA A C 1
ATOM 662 O O . ALA A 1 85 ? -9.251 -5.087 -5.284 1.00 92.69 85 ALA A O 1
ATOM 663 N N . GLY A 1 86 ? -7.128 -4.838 -5.978 1.00 94.12 86 GLY A N 1
ATOM 664 C CA . GLY A 1 86 ? -6.898 -3.556 -5.313 1.00 94.12 86 GLY A CA 1
ATOM 665 C C . GLY A 1 86 ? -7.853 -2.460 -5.768 1.00 94.12 86 GLY A C 1
ATOM 666 O O . GLY A 1 86 ? -8.417 -1.761 -4.928 1.00 94.12 86 GLY A O 1
ATOM 667 N N . ASP A 1 87 ? -8.079 -2.340 -7.078 1.00 93.88 87 ASP A N 1
ATOM 668 C CA . ASP A 1 87 ? -8.993 -1.336 -7.631 1.00 93.88 87 ASP A CA 1
ATOM 669 C C . ASP A 1 87 ? -10.454 -1.614 -7.250 1.00 93.88 87 ASP A C 1
ATOM 671 O O . ASP A 1 87 ? -11.174 -0.706 -6.836 1.00 93.88 87 ASP A O 1
ATOM 675 N N . LEU A 1 88 ? -10.870 -2.884 -7.281 1.00 91.50 88 LEU A N 1
ATOM 676 C CA . LEU A 1 88 ? -12.198 -3.304 -6.837 1.00 91.50 88 LEU A CA 1
ATOM 677 C C . LEU A 1 88 ? -12.406 -3.035 -5.344 1.00 91.50 88 LEU A C 1
ATOM 679 O O . LEU A 1 88 ? -13.426 -2.466 -4.954 1.00 91.50 88 LEU A O 1
ATOM 683 N N . VAL A 1 89 ? -11.435 -3.404 -4.506 1.00 90.38 89 VAL A N 1
ATOM 684 C CA . VAL A 1 89 ? -11.472 -3.137 -3.066 1.00 90.38 89 VAL A CA 1
ATOM 685 C C . VAL A 1 89 ? -11.578 -1.637 -2.825 1.00 90.38 89 VAL A C 1
ATOM 687 O O . VAL A 1 89 ? -12.488 -1.201 -2.121 1.00 90.38 89 VAL A O 1
ATOM 690 N N . LEU A 1 90 ? -10.719 -0.836 -3.457 1.00 90.94 90 LEU A N 1
ATOM 691 C CA . LEU A 1 90 ? -10.761 0.613 -3.325 1.00 90.94 90 LEU A CA 1
ATOM 692 C C . LEU A 1 90 ? -12.100 1.197 -3.801 1.00 90.94 90 LEU A C 1
ATOM 694 O O . LEU A 1 90 ? -12.620 2.089 -3.146 1.00 90.94 90 LEU A O 1
ATOM 698 N N . GLY A 1 91 ? -12.710 0.668 -4.862 1.00 88.69 91 GLY A N 1
ATOM 699 C CA . GLY A 1 91 ? -14.046 1.080 -5.306 1.00 88.69 91 GLY A CA 1
ATOM 700 C C . GLY A 1 91 ? -15.179 0.702 -4.341 1.00 88.69 91 GLY A C 1
ATOM 701 O O . GLY A 1 91 ? -16.195 1.390 -4.281 1.00 88.69 91 GLY A O 1
ATOM 702 N N . MET A 1 92 ? -15.019 -0.371 -3.559 1.00 85.50 92 MET A N 1
ATOM 703 C CA . MET A 1 92 ? -16.010 -0.8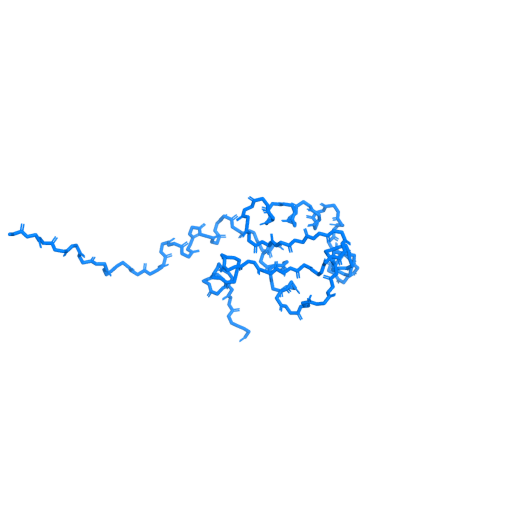09 -2.567 1.00 85.50 92 MET A CA 1
ATOM 704 C C . MET A 1 92 ? -15.913 -0.046 -1.241 1.00 85.50 92 MET A C 1
ATOM 706 O O . MET A 1 92 ? -16.938 0.213 -0.595 1.00 85.50 92 MET A O 1
ATOM 710 N N . VAL A 1 93 ? -14.690 0.264 -0.799 1.00 82.88 93 VAL A N 1
ATOM 711 C CA . VAL A 1 93 ? -14.433 0.869 0.519 1.00 82.88 93 VAL A CA 1
ATOM 712 C C . VAL A 1 93 ? -14.027 2.337 0.471 1.00 82.88 93 VAL A C 1
ATOM 714 O O . VAL A 1 93 ? -14.249 3.037 1.456 1.00 82.88 93 VAL A O 1
ATOM 717 N N . GLY A 1 94 ? -13.471 2.807 -0.641 1.00 67.31 94 GLY A N 1
ATOM 718 C CA . GLY A 1 94 ? -13.142 4.208 -0.850 1.00 67.31 94 GLY A CA 1
ATOM 719 C C . GLY A 1 94 ? -14.418 5.024 -0.998 1.00 67.31 94 GLY A C 1
ATOM 720 O O . GLY A 1 94 ? -15.279 4.718 -1.824 1.00 67.31 94 GLY A O 1
ATOM 721 N N . GLU A 1 95 ? -14.565 6.057 -0.177 1.00 55.84 95 GLU A N 1
ATOM 722 C CA . GLU A 1 95 ? -15.499 7.126 -0.504 1.00 55.84 95 GLU A CA 1
ATOM 723 C C . GLU A 1 95 ? -14.992 7.801 -1.784 1.00 55.84 95 GLU A C 1
ATOM 725 O O . GLU A 1 95 ? -13.799 8.087 -1.917 1.00 55.84 95 GLU A O 1
ATOM 730 N N . LYS A 1 96 ? -15.893 7.985 -2.756 1.00 38.91 96 LYS A N 1
ATOM 731 C CA . LYS A 1 96 ? -15.647 8.894 -3.879 1.00 38.91 96 LYS A CA 1
ATOM 732 C C . LYS A 1 96 ? -15.320 10.269 -3.263 1.00 38.91 96 LYS A C 1
ATOM 734 O O . LYS A 1 96 ? -15.972 10.591 -2.268 1.00 38.91 96 LYS A O 1
ATOM 739 N N . PRO A 1 97 ? -14.332 11.016 -3.787 1.00 41.53 97 PRO A N 1
ATOM 740 C CA . PRO A 1 97 ? -14.064 12.374 -3.315 1.00 41.53 97 PRO A CA 1
ATOM 741 C C . PRO A 1 97 ? -15.334 13.229 -3.287 1.00 41.53 97 PRO A C 1
ATOM 743 O O . PRO A 1 97 ? -16.218 13.001 -4.151 1.00 41.53 97 PRO A O 1
#